Protein AF-A0AAJ1EQR6-F1 (afdb_monomer_lite)

Secondary structure (DSSP, 8-state):
---B--TT-SEEEEES---HHHHHH--TT-SHHHHHIIIIII---HHHHH-TTTEEEEESSSS---B-TTSSBPPPPHHHHHHTHHHH-

Organism: Mediterraneibacter gnavus (NCBI:txid33038)

pLDDT: mean 94.22, std 3.07, range [78.31, 97.88]

Structure (mmCIF, N/CA/C/O backbone):
data_AF-A0AAJ1EQR6-F1
#
_entry.id   AF-A0AAJ1EQR6-F1
#
loop_
_atom_site.group_PDB
_atom_site.id
_atom_site.type_symbol
_atom_site.label_atom_id
_atom_site.label_alt_id
_atom_site.label_comp_id
_atom_site.label_asym_id
_atom_site.label_entity_id
_atom_site.label_seq_id
_atom_site.pdbx_PDB_ins_code
_atom_site.Cartn_x
_atom_site.Cartn_y
_atom_site.Cartn_z
_atom_site.occupancy
_atom_site.B_iso_or_equiv
_atom_site.auth_seq_id
_atom_site.auth_comp_id
_atom_site.auth_asym_id
_atom_site.auth_atom_id
_atom_site.pdbx_PDB_model_num
ATOM 1 N N . PRO A 1 1 ? 5.345 -9.695 -2.568 1.00 78.31 1 PRO A N 1
ATOM 2 C CA . PRO A 1 1 ? 4.064 -9.058 -2.955 1.00 78.31 1 PRO A CA 1
ATOM 3 C C . PRO A 1 1 ? 3.524 -8.322 -1.733 1.00 78.31 1 PRO A C 1
ATOM 5 O O . PRO A 1 1 ? 3.680 -8.851 -0.638 1.00 78.31 1 PRO A O 1
ATOM 8 N N . VAL A 1 2 ? 2.980 -7.119 -1.899 1.00 85.12 2 VAL A N 1
ATOM 9 C CA . VAL A 1 2 ? 2.507 -6.292 -0.779 1.00 85.12 2 VAL A CA 1
ATOM 10 C C . VAL A 1 2 ? 0.981 -6.309 -0.759 1.00 85.12 2 VAL A C 1
ATOM 12 O O . VAL A 1 2 ? 0.356 -5.723 -1.637 1.00 85.12 2 VAL A O 1
ATOM 15 N N . VAL A 1 3 ? 0.415 -7.002 0.230 1.00 88.31 3 VAL A N 1
ATOM 16 C CA . VAL A 1 3 ? -1.021 -7.069 0.550 1.00 88.31 3 VAL A CA 1
ATOM 17 C C . VAL A 1 3 ? -1.137 -7.073 2.069 1.00 88.31 3 VAL A C 1
ATOM 19 O O . VAL A 1 3 ? -0.310 -7.699 2.737 1.00 88.31 3 VAL A O 1
ATOM 22 N N . TRP A 1 4 ? -2.123 -6.371 2.625 1.00 94.38 4 TRP A N 1
ATOM 23 C CA . TRP A 1 4 ? -2.277 -6.257 4.075 1.00 94.38 4 TRP A CA 1
ATOM 24 C C . TRP A 1 4 ? -3.744 -6.194 4.471 1.00 94.38 4 TRP A C 1
ATOM 26 O O . TRP A 1 4 ? -4.382 -5.171 4.275 1.00 94.38 4 TRP A O 1
ATOM 36 N N . GLY A 1 5 ? -4.290 -7.256 5.055 1.00 94.81 5 GLY A N 1
ATOM 37 C CA . GLY A 1 5 ? -5.689 -7.256 5.474 1.00 94.81 5 GLY A CA 1
ATOM 38 C C . GLY A 1 5 ? -6.262 -8.649 5.651 1.00 94.81 5 GLY A C 1
ATOM 39 O O . GLY A 1 5 ? -5.648 -9.644 5.263 1.00 94.81 5 GLY A O 1
ATOM 40 N N . LYS A 1 6 ? -7.468 -8.704 6.218 1.00 94.75 6 LYS A N 1
ATOM 41 C CA . LYS A 1 6 ? -8.294 -9.913 6.288 1.00 94.75 6 LYS A CA 1
ATOM 42 C C . LYS A 1 6 ? -9.543 -9.763 5.415 1.00 94.75 6 LYS A C 1
ATOM 44 O O . LYS A 1 6 ? -10.013 -8.640 5.250 1.00 94.75 6 LYS A O 1
ATOM 49 N N . PRO A 1 7 ? -10.142 -10.868 4.931 1.00 91.94 7 PRO A N 1
ATOM 50 C CA . PRO A 1 7 ? -11.344 -10.819 4.089 1.00 91.94 7 PRO A CA 1
ATOM 51 C C . PRO A 1 7 ? -12.537 -10.063 4.698 1.00 91.94 7 PRO A C 1
ATOM 53 O O . PRO A 1 7 ? -13.412 -9.610 3.976 1.00 91.94 7 PRO A O 1
ATOM 56 N N . ASN A 1 8 ? -12.589 -9.936 6.025 1.00 94.31 8 ASN A N 1
ATOM 57 C CA . ASN A 1 8 ? -13.659 -9.267 6.763 1.00 94.31 8 ASN A CA 1
ATOM 58 C C . ASN A 1 8 ? -13.308 -7.835 7.206 1.00 94.31 8 ASN A C 1
ATOM 60 O O . ASN A 1 8 ? -13.975 -7.301 8.096 1.00 94.31 8 ASN A O 1
ATOM 64 N N . ALA A 1 9 ? -12.252 -7.232 6.653 1.00 97.31 9 ALA A N 1
ATOM 65 C CA . ALA A 1 9 ? -11.925 -5.842 6.938 1.00 97.31 9 ALA A CA 1
ATOM 66 C C . ALA A 1 9 ? -13.074 -4.912 6.523 1.00 97.31 9 ALA A C 1
ATOM 68 O O . ALA A 1 9 ? -13.752 -5.135 5.522 1.00 97.31 9 ALA A O 1
ATOM 69 N N . LYS A 1 10 ? -13.280 -3.842 7.289 1.00 96.75 10 LYS A N 1
ATOM 70 C CA . LYS A 1 10 ? -14.391 -2.902 7.066 1.00 96.75 10 LYS A CA 1
ATOM 71 C C . LYS A 1 10 ? -14.161 -1.972 5.875 1.00 96.75 10 LYS A C 1
ATOM 73 O O . LYS A 1 10 ? -15.121 -1.488 5.284 1.00 96.75 10 LYS A O 1
ATOM 78 N N . ILE A 1 11 ? -12.899 -1.671 5.572 1.00 96.50 11 ILE A N 1
ATOM 79 C CA . ILE A 1 11 ? -12.487 -0.678 4.580 1.00 96.50 11 ILE A CA 1
ATOM 80 C C . ILE A 1 11 ? -11.445 -1.308 3.660 1.00 96.50 11 ILE A C 1
ATOM 82 O O . ILE A 1 11 ? -10.453 -1.850 4.138 1.00 96.50 11 ILE A O 1
ATOM 86 N N . MET A 1 12 ? -11.623 -1.187 2.343 1.00 96.38 12 MET A N 1
ATOM 87 C CA . MET A 1 12 ? -10.603 -1.562 1.361 1.00 96.38 12 MET A CA 1
ATOM 88 C C . MET A 1 12 ? -9.918 -0.306 0.811 1.00 96.38 12 MET A C 1
ATOM 90 O O . MET A 1 12 ? -10.571 0.544 0.210 1.00 96.38 12 MET A O 1
ATOM 94 N N . GLN A 1 13 ? -8.605 -0.184 1.012 1.00 96.19 13 GLN A N 1
ATOM 95 C CA . GLN A 1 13 ? -7.794 0.926 0.510 1.00 96.19 13 GLN A CA 1
ATOM 96 C C . GLN A 1 13 ? -6.956 0.464 -0.682 1.00 96.19 13 GLN A C 1
ATOM 98 O O . GLN A 1 13 ? -5.993 -0.284 -0.516 1.00 96.19 13 GLN A O 1
ATOM 103 N N . ILE A 1 14 ? -7.305 0.926 -1.885 1.00 94.94 14 ILE A N 1
ATOM 104 C CA . ILE A 1 14 ? -6.699 0.473 -3.144 1.00 94.94 14 ILE A CA 1
ATOM 105 C C . ILE A 1 14 ? -5.770 1.556 -3.704 1.00 94.94 14 ILE A C 1
ATOM 107 O O . ILE A 1 14 ? -6.182 2.688 -3.949 1.00 94.94 14 ILE A O 1
ATOM 111 N N . SER A 1 15 ? -4.511 1.194 -3.951 1.00 93.50 15 SER A N 1
ATOM 112 C CA . SER A 1 15 ? -3.499 2.058 -4.580 1.00 93.50 15 SER A CA 1
ATOM 113 C C . SER A 1 15 ? -3.058 1.542 -5.960 1.00 93.50 15 SER A C 1
ATOM 115 O O . SER A 1 15 ? -3.523 0.508 -6.434 1.00 93.50 15 SER A O 1
ATOM 117 N N . GLN A 1 16 ? -2.156 2.254 -6.645 1.00 94.25 16 GLN A N 1
ATOM 118 C CA . GLN A 1 16 ? -1.630 1.797 -7.939 1.00 94.25 16 GLN A CA 1
ATOM 119 C C . GLN A 1 16 ? -0.667 0.611 -7.782 1.00 94.25 16 GLN A C 1
ATOM 121 O O . GLN A 1 16 ? -0.933 -0.478 -8.281 1.00 94.25 16 GLN A O 1
ATOM 126 N N . ALA A 1 17 ? 0.462 0.829 -7.112 1.00 95.06 17 ALA A N 1
ATOM 127 C CA . ALA A 1 17 ? 1.515 -0.157 -6.895 1.00 95.06 17 ALA A CA 1
ATOM 128 C C . ALA A 1 17 ? 2.417 0.303 -5.734 1.00 95.06 17 ALA A C 1
ATOM 130 O O . ALA A 1 17 ? 2.456 1.504 -5.447 1.00 95.06 17 ALA A O 1
ATOM 131 N N . PRO A 1 18 ? 3.161 -0.599 -5.070 1.00 94.88 18 PRO A N 1
ATOM 132 C CA . PRO A 1 18 ? 4.115 -0.205 -4.043 1.00 94.88 18 PRO A CA 1
ATOM 133 C C . PRO A 1 18 ? 5.298 0.555 -4.652 1.00 94.88 18 PRO A C 1
ATOM 135 O O . PRO A 1 18 ? 5.792 0.183 -5.717 1.00 94.88 18 PRO A O 1
ATOM 138 N N . SER A 1 19 ? 5.797 1.565 -3.936 1.00 93.75 19 SER A N 1
ATOM 139 C CA . SER A 1 19 ? 7.082 2.212 -4.228 1.00 93.75 19 SER A CA 1
ATOM 140 C C . SER A 1 19 ? 8.254 1.257 -3.962 1.00 93.75 19 SER A C 1
ATOM 142 O O . SER A 1 19 ? 8.085 0.205 -3.339 1.00 93.75 19 SER A O 1
ATOM 144 N N . LEU A 1 20 ? 9.472 1.620 -4.381 1.00 93.69 20 LEU A N 1
ATOM 145 C CA . LEU A 1 20 ? 10.669 0.812 -4.096 1.00 93.69 20 LEU A CA 1
ATOM 146 C C . LEU A 1 20 ? 10.863 0.584 -2.585 1.00 93.69 20 LEU A C 1
ATOM 148 O O . LEU A 1 20 ? 11.185 -0.522 -2.158 1.00 93.69 20 LEU A O 1
ATOM 152 N N . ASN A 1 21 ? 10.619 1.611 -1.766 1.00 92.88 21 ASN A N 1
ATOM 153 C CA . ASN A 1 21 ? 10.727 1.497 -0.312 1.00 92.88 21 ASN A CA 1
ATOM 154 C C . ASN A 1 21 ? 9.679 0.534 0.265 1.00 92.88 21 ASN A C 1
ATOM 156 O O . ASN A 1 21 ? 10.005 -0.339 1.067 1.00 92.88 21 ASN A O 1
ATOM 160 N N . VAL A 1 22 ? 8.423 0.653 -0.171 1.00 94.56 22 VAL A N 1
ATOM 161 C CA . VAL A 1 22 ? 7.346 -0.254 0.252 1.00 94.56 22 VAL A CA 1
ATOM 162 C C . VAL A 1 22 ? 7.627 -1.685 -0.207 1.00 94.56 22 VAL A C 1
ATOM 164 O O . VAL A 1 22 ? 7.390 -2.628 0.539 1.00 94.56 22 VAL A O 1
ATOM 167 N N . HIS A 1 23 ? 8.187 -1.866 -1.401 1.00 94.00 23 HIS A N 1
ATOM 168 C CA . HIS A 1 23 ? 8.575 -3.181 -1.901 1.00 94.00 23 HIS A CA 1
ATOM 169 C C . HIS A 1 23 ? 9.676 -3.833 -1.059 1.00 94.00 23 HIS A C 1
ATOM 171 O O . HIS A 1 23 ? 9.592 -5.026 -0.784 1.00 94.00 23 HIS A O 1
ATOM 177 N N . ASN A 1 24 ? 10.663 -3.056 -0.609 1.00 93.81 24 ASN A N 1
ATOM 178 C CA . ASN A 1 24 ? 11.752 -3.558 0.230 1.00 93.81 24 ASN A CA 1
ATOM 179 C C . ASN A 1 24 ? 11.308 -3.822 1.674 1.00 93.81 24 ASN A C 1
ATOM 181 O O . ASN A 1 24 ? 11.749 -4.785 2.291 1.00 93.81 24 ASN A O 1
ATOM 185 N N . THR A 1 25 ? 10.447 -2.963 2.223 1.00 94.75 25 THR A N 1
ATOM 186 C CA . THR A 1 25 ? 9.987 -3.062 3.619 1.00 94.75 25 THR A CA 1
ATOM 187 C C . THR A 1 25 ? 8.782 -3.979 3.795 1.00 94.75 25 THR A C 1
ATOM 189 O O . THR A 1 25 ? 8.473 -4.363 4.918 1.00 94.75 25 THR A O 1
ATOM 192 N N . LEU A 1 26 ? 8.078 -4.296 2.704 1.00 93.44 26 LEU A N 1
ATOM 193 C CA . LEU A 1 26 ? 6.808 -5.027 2.684 1.00 93.44 26 LEU A CA 1
ATOM 194 C C . LEU A 1 26 ? 5.698 -4.388 3.539 1.00 93.44 26 LEU A C 1
ATOM 196 O O . LEU A 1 26 ? 4.667 -5.014 3.776 1.00 93.44 26 LEU A O 1
ATOM 200 N N . LYS A 1 27 ? 5.875 -3.128 3.961 1.00 94.81 27 LYS A N 1
ATOM 201 C CA . LYS A 1 27 ? 4.899 -2.370 4.748 1.00 94.81 27 LYS A CA 1
ATOM 202 C C . LYS A 1 27 ? 4.193 -1.356 3.837 1.00 94.81 27 LYS A C 1
ATOM 204 O O . LYS A 1 27 ? 4.840 -0.399 3.397 1.00 94.81 27 LYS A O 1
ATOM 209 N N . PRO A 1 28 ? 2.899 -1.544 3.515 1.00 95.00 28 PRO A N 1
ATOM 210 C CA . PRO A 1 28 ? 2.181 -0.647 2.613 1.00 95.00 28 PRO A CA 1
ATOM 211 C C . PRO A 1 28 ? 2.101 0.765 3.191 1.00 95.00 28 PRO A C 1
ATOM 213 O O . PRO A 1 28 ? 2.049 0.934 4.401 1.00 95.00 28 PRO A O 1
ATOM 216 N N . PHE A 1 29 ? 2.103 1.787 2.331 1.00 94.94 29 PHE A N 1
ATOM 217 C CA . PHE A 1 29 ? 2.044 3.199 2.739 1.00 94.94 29 PHE A CA 1
ATOM 218 C C . PHE A 1 29 ? 3.128 3.632 3.753 1.00 94.94 29 PHE A C 1
ATOM 220 O O . PHE A 1 29 ? 2.992 4.663 4.409 1.00 94.94 29 PHE A O 1
ATOM 227 N N . ASN A 1 30 ? 4.253 2.922 3.863 1.00 93.56 30 ASN A N 1
ATOM 228 C CA . ASN A 1 30 ? 5.370 3.315 4.732 1.00 93.56 30 ASN A CA 1
ATOM 229 C C . ASN A 1 30 ? 6.323 4.342 4.077 1.00 93.56 30 ASN A C 1
ATOM 231 O O . ASN A 1 30 ? 7.534 4.318 4.290 1.00 93.56 30 ASN A O 1
ATOM 235 N N . ASP A 1 31 ? 5.791 5.218 3.228 1.00 91.62 31 ASP A N 1
ATOM 236 C CA . ASP A 1 31 ? 6.511 6.302 2.558 1.00 91.62 31 ASP A CA 1
ATOM 237 C C . ASP A 1 31 ? 5.869 7.668 2.853 1.00 91.62 31 ASP A C 1
ATOM 239 O O . ASP A 1 31 ? 4.868 7.763 3.564 1.00 91.62 31 ASP A O 1
ATOM 243 N N . LEU A 1 32 ? 6.460 8.754 2.341 1.00 92.06 32 LEU A N 1
ATOM 244 C CA . LEU A 1 32 ? 5.998 10.120 2.627 1.00 92.06 32 LEU A CA 1
ATOM 245 C C . LEU A 1 32 ? 4.551 10.363 2.175 1.00 92.06 32 LEU A C 1
ATOM 247 O O . LEU A 1 32 ? 3.797 11.043 2.874 1.00 92.06 32 LEU A O 1
ATOM 251 N N . SER A 1 33 ? 4.143 9.794 1.037 1.00 92.44 33 SER A N 1
ATOM 252 C CA . SER A 1 33 ? 2.752 9.862 0.582 1.00 92.4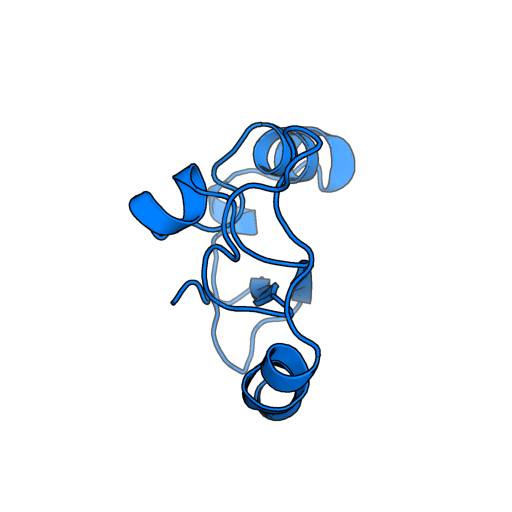4 33 SER A CA 1
ATOM 253 C C . SER A 1 33 ? 1.811 9.112 1.517 1.00 92.44 33 SER A C 1
ATOM 255 O O . SER A 1 33 ? 0.752 9.635 1.861 1.00 92.44 33 SER A O 1
ATOM 257 N N . GLY A 1 34 ? 2.207 7.928 1.981 1.00 94.94 34 GLY A N 1
ATOM 258 C CA . GLY A 1 34 ? 1.423 7.161 2.935 1.00 94.94 34 GLY A CA 1
ATOM 259 C C . GLY A 1 34 ? 1.334 7.806 4.314 1.00 94.94 34 GLY A C 1
ATOM 260 O O . GLY A 1 34 ? 0.264 7.795 4.915 1.00 94.94 34 GLY A O 1
ATOM 261 N N . LYS A 1 35 ? 2.405 8.454 4.784 1.00 95.19 35 LYS A N 1
ATOM 262 C CA . LYS A 1 35 ? 2.377 9.259 6.012 1.00 95.19 35 LYS A CA 1
ATOM 263 C C . LYS A 1 35 ? 1.355 10.392 5.904 1.00 95.19 35 LYS A C 1
ATOM 265 O O . LYS A 1 35 ? 0.515 10.546 6.781 1.00 95.19 35 LYS A O 1
ATOM 270 N N . LYS A 1 36 ? 1.368 11.138 4.792 1.00 96.75 36 LYS A N 1
ATOM 271 C CA . LYS A 1 36 ? 0.390 12.209 4.541 1.00 96.75 36 LYS A CA 1
ATOM 272 C C . LYS A 1 36 ? -1.045 11.676 4.495 1.00 96.75 36 LYS A C 1
ATOM 274 O O . LYS A 1 36 ? -1.933 12.307 5.055 1.00 96.75 36 LYS A O 1
ATOM 279 N N . LEU A 1 37 ? -1.266 10.531 3.852 1.00 96.88 37 LEU A N 1
ATOM 280 C CA . LEU A 1 37 ? -2.576 9.883 3.806 1.00 96.88 37 LEU A CA 1
ATOM 281 C C . LEU A 1 37 ? -3.097 9.572 5.219 1.00 96.88 37 LEU A C 1
ATOM 283 O O . LEU A 1 37 ? -4.222 9.942 5.540 1.00 96.88 37 LEU A O 1
ATOM 287 N N . ARG A 1 38 ? -2.284 8.935 6.070 1.00 96.69 38 ARG A N 1
ATOM 288 C CA . ARG A 1 38 ? -2.702 8.568 7.433 1.00 96.69 38 ARG A CA 1
ATOM 289 C C . ARG A 1 38 ? -2.908 9.788 8.326 1.00 96.69 38 ARG A C 1
ATOM 291 O O . ARG A 1 38 ? -3.987 9.959 8.874 1.00 96.69 38 ARG A O 1
ATOM 298 N N . GLU A 1 39 ? -1.922 10.682 8.383 1.00 96.69 39 GLU A N 1
ATOM 299 C CA . GLU A 1 39 ? -1.913 11.800 9.336 1.00 96.69 39 GLU A CA 1
ATOM 300 C C . GLU A 1 39 ? -2.754 13.009 8.913 1.00 96.69 39 GLU A C 1
ATOM 302 O O . GLU A 1 39 ? -3.095 13.830 9.755 1.00 96.69 39 GLU A O 1
ATOM 307 N N . LYS A 1 40 ? -2.993 13.219 7.612 1.00 97.06 40 LYS A N 1
ATOM 308 C CA . LYS A 1 40 ? -3.672 14.437 7.126 1.00 97.06 40 LYS A CA 1
ATOM 309 C C . LYS A 1 40 ? -5.016 14.177 6.483 1.00 97.06 40 LYS A C 1
ATOM 311 O O . LYS A 1 40 ? -5.804 15.112 6.398 1.00 97.06 40 LYS A O 1
ATOM 316 N N . TRP A 1 41 ? -5.236 12.987 5.930 1.00 96.88 41 TRP A N 1
ATOM 317 C CA . TRP A 1 41 ? -6.473 12.697 5.204 1.00 96.88 41 TRP A CA 1
ATOM 318 C C . TRP A 1 41 ? -7.393 11.805 6.018 1.00 96.88 41 TRP A C 1
ATOM 320 O O . TRP A 1 41 ? -8.557 12.149 6.177 1.00 96.88 41 TRP A O 1
ATOM 330 N N . TYR A 1 42 ? -6.877 10.695 6.546 1.00 97.00 42 TYR A N 1
ATOM 331 C CA . TYR A 1 42 ? -7.645 9.884 7.485 1.00 97.00 42 TYR A CA 1
ATOM 332 C C . TYR A 1 42 ? -7.668 10.480 8.891 1.00 97.00 42 TYR A C 1
ATOM 334 O O . TYR A 1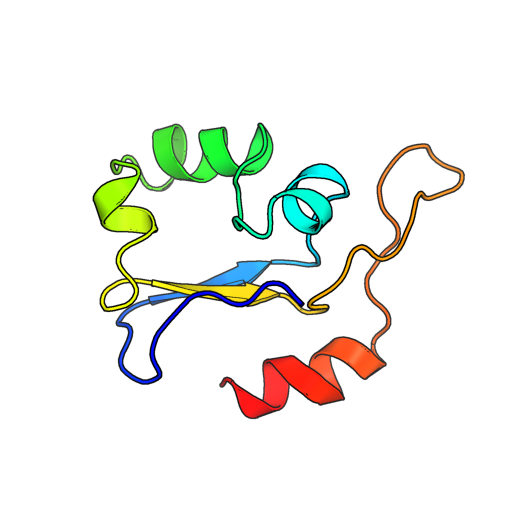 42 ? -8.671 10.308 9.571 1.00 97.00 42 TYR A O 1
ATOM 342 N N . ASP A 1 43 ? -6.600 11.181 9.290 1.00 97.62 43 ASP A N 1
ATOM 343 C CA . ASP A 1 43 ? -6.425 11.729 10.642 1.00 97.62 43 ASP A CA 1
ATOM 344 C C . ASP A 1 43 ? -6.566 10.640 11.722 1.00 97.62 43 ASP A C 1
ATOM 346 O O . ASP A 1 43 ? -7.301 10.765 12.698 1.00 97.62 43 ASP A O 1
ATOM 350 N N . ILE A 1 44 ? -5.875 9.519 11.492 1.00 97.31 44 ILE A N 1
ATOM 351 C CA . ILE A 1 44 ? -5.826 8.363 12.395 1.00 97.31 44 ILE A CA 1
ATOM 352 C C . ILE A 1 44 ? -4.378 7.949 12.651 1.00 97.31 44 ILE A C 1
ATOM 354 O O . ILE A 1 44 ? -3.484 8.235 11.847 1.00 97.31 44 ILE A O 1
ATOM 358 N N . ASP A 1 45 ? -4.158 7.246 13.759 1.00 96.88 45 ASP A N 1
ATOM 359 C CA . ASP A 1 45 ? -2.858 6.673 14.095 1.00 96.88 45 ASP A CA 1
ATOM 360 C C . ASP A 1 45 ? -2.475 5.473 13.205 1.00 96.88 45 ASP A C 1
ATOM 362 O O . ASP A 1 45 ? -3.269 4.920 12.429 1.00 96.88 45 ASP A O 1
ATOM 366 N N . ASP A 1 46 ? -1.196 5.096 13.286 1.00 96.50 46 ASP A N 1
ATOM 367 C CA . ASP A 1 46 ? -0.643 3.975 12.532 1.00 96.50 46 ASP A CA 1
ATOM 368 C C . ASP A 1 46 ? -1.310 2.656 12.960 1.00 96.50 46 ASP A C 1
ATOM 370 O O . ASP A 1 46 ? -1.610 1.829 12.098 1.00 96.50 46 ASP A O 1
ATOM 374 N N . GLU A 1 47 ? -1.578 2.450 14.254 1.00 97.50 47 GLU A N 1
ATOM 375 C CA . GLU A 1 47 ? -2.224 1.237 14.765 1.00 97.50 47 GLU A CA 1
ATOM 376 C C . GLU A 1 47 ? -3.605 1.010 14.138 1.00 97.50 47 GLU A C 1
ATOM 378 O O . GLU A 1 47 ? -3.898 -0.094 13.676 1.00 97.50 47 GLU A O 1
ATOM 383 N N . THR A 1 48 ? -4.429 2.054 14.051 1.00 97.75 48 THR A N 1
ATOM 384 C CA . THR A 1 48 ? -5.776 2.000 13.472 1.00 97.75 48 THR A CA 1
ATOM 385 C C . THR A 1 48 ? -5.721 1.714 11.977 1.00 97.75 48 THR A C 1
ATOM 387 O O . THR A 1 48 ? -6.488 0.885 11.481 1.00 97.75 48 THR A O 1
ATOM 390 N N . PHE A 1 49 ? -4.812 2.372 11.248 1.00 97.69 49 PHE A N 1
ATOM 391 C CA . PHE A 1 49 ? -4.666 2.166 9.805 1.00 97.69 49 PHE A CA 1
ATOM 392 C C . PHE A 1 49 ? -4.111 0.777 9.462 1.00 97.69 49 PHE A C 1
ATOM 394 O O . PHE A 1 49 ? -4.508 0.186 8.460 1.00 97.69 49 PHE A O 1
ATOM 401 N N . TYR A 1 50 ? -3.191 0.248 10.273 1.00 97.00 50 TYR A N 1
ATOM 402 C CA . TYR A 1 50 ? -2.590 -1.070 10.053 1.00 97.00 50 TYR A CA 1
ATOM 403 C C . TYR A 1 50 ? -3.355 -2.222 10.728 1.00 97.00 50 TYR A C 1
ATOM 405 O O . TYR A 1 50 ? -2.976 -3.381 10.537 1.00 97.00 50 TYR A O 1
ATOM 413 N N . ASP A 1 51 ? -4.447 -1.964 11.451 1.00 97.44 51 ASP A N 1
ATOM 414 C CA . ASP A 1 51 ? -5.344 -3.019 11.925 1.00 97.44 51 ASP A CA 1
ATOM 415 C C . ASP A 1 51 ? -6.040 -3.698 10.736 1.00 97.44 51 ASP A C 1
ATOM 417 O O . ASP A 1 51 ? -6.911 -3.132 10.073 1.00 97.44 51 ASP A O 1
ATOM 421 N N . GLN A 1 52 ? -5.684 -4.960 10.496 1.00 96.94 52 GLN A N 1
ATOM 422 C CA . GLN A 1 52 ? -6.215 -5.774 9.401 1.00 96.94 52 GLN A CA 1
ATOM 423 C C . GLN A 1 52 ? -7.710 -6.099 9.528 1.00 96.94 52 GLN A C 1
ATOM 425 O O . GLN A 1 52 ? -8.300 -6.599 8.571 1.00 96.94 52 GLN A O 1
ATOM 430 N N . ASN A 1 53 ? -8.325 -5.862 10.692 1.00 97.31 53 ASN A N 1
ATOM 431 C CA . ASN A 1 53 ? -9.776 -5.957 10.860 1.00 97.31 53 ASN A CA 1
ATOM 432 C C . ASN A 1 53 ? -10.489 -4.658 10.432 1.00 97.31 53 ASN A C 1
ATOM 434 O O . ASN A 1 53 ? -11.691 -4.677 10.163 1.00 97.31 53 ASN A O 1
ATOM 438 N N . ASN A 1 54 ? -9.774 -3.530 10.364 1.00 97.50 54 ASN A N 1
ATOM 439 C CA . ASN A 1 54 ? -10.312 -2.257 9.884 1.00 97.50 54 ASN A CA 1
ATOM 440 C C . ASN A 1 54 ? -9.994 -2.051 8.402 1.00 97.50 54 ASN A C 1
ATOM 442 O O . ASN A 1 54 ? -10.914 -1.764 7.639 1.00 97.50 54 ASN A O 1
ATOM 446 N N . PHE A 1 55 ? -8.737 -2.254 7.992 1.00 97.88 55 PHE A N 1
ATOM 447 C CA . PHE A 1 55 ? -8.271 -1.998 6.630 1.00 97.88 55 PHE A CA 1
ATOM 448 C C . PHE A 1 55 ? -7.762 -3.255 5.914 1.00 97.88 55 PHE A C 1
ATOM 450 O O . PHE A 1 55 ? -6.899 -3.981 6.409 1.00 97.88 55 PHE A O 1
ATOM 457 N N . TYR A 1 56 ? -8.251 -3.446 4.689 1.00 97.56 56 TYR A N 1
ATOM 458 C CA . TYR A 1 56 ? -7.634 -4.263 3.653 1.00 97.56 56 TYR A CA 1
ATOM 459 C C . TYR A 1 56 ? -6.924 -3.347 2.658 1.00 97.56 56 TYR A C 1
ATOM 461 O O . TYR A 1 56 ? -7.549 -2.658 1.855 1.00 97.56 56 TYR A O 1
ATOM 469 N N . ILE A 1 57 ? -5.602 -3.305 2.723 1.00 96.56 57 ILE A N 1
ATOM 470 C CA . ILE A 1 57 ? -4.761 -2.473 1.878 1.00 96.56 57 ILE A CA 1
ATOM 471 C C . ILE A 1 57 ? -4.294 -3.288 0.669 1.00 96.56 57 ILE A C 1
ATOM 473 O O . ILE A 1 57 ? -3.491 -4.217 0.797 1.00 96.56 57 ILE A O 1
ATOM 477 N N . ALA A 1 58 ? -4.778 -2.883 -0.502 1.00 94.62 58 ALA A N 1
ATOM 478 C CA . ALA A 1 58 ? -4.552 -3.525 -1.789 1.00 94.62 58 ALA A CA 1
ATOM 479 C C . ALA A 1 58 ? -3.901 -2.572 -2.807 1.00 94.62 58 ALA A C 1
ATOM 481 O O . ALA A 1 58 ? -3.745 -1.361 -2.595 1.00 94.62 58 ALA A O 1
ATOM 482 N N . SER A 1 59 ? -3.513 -3.123 -3.956 1.00 94.81 59 SER A N 1
ATOM 483 C CA . SER A 1 59 ? -2.989 -2.341 -5.078 1.00 94.81 59 SER A CA 1
ATOM 484 C C . SER A 1 59 ? -3.286 -3.000 -6.423 1.00 94.81 59 SER A C 1
ATOM 486 O O . SER A 1 59 ? -3.397 -4.217 -6.504 1.00 94.81 59 SER A O 1
ATOM 488 N N . LEU A 1 60 ? -3.372 -2.214 -7.505 1.00 95.50 60 LEU A N 1
ATOM 489 C CA . LEU A 1 60 ? -3.522 -2.769 -8.862 1.00 95.50 60 LEU A CA 1
ATOM 490 C C . LEU A 1 60 ? -2.371 -3.727 -9.209 1.00 95.50 60 LEU A C 1
ATOM 492 O O . LEU A 1 60 ? -2.584 -4.712 -9.912 1.00 95.50 60 LEU A O 1
ATOM 496 N N . ALA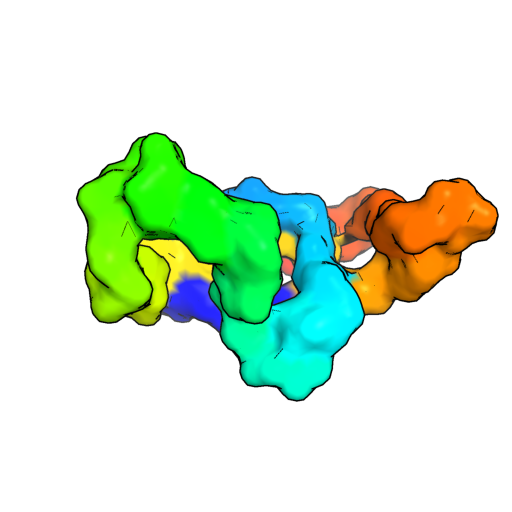 A 1 61 ? -1.156 -3.448 -8.725 1.00 95.19 61 ALA A N 1
ATOM 497 C CA . ALA A 1 61 ? -0.025 -4.367 -8.784 1.00 95.19 61 ALA A CA 1
ATOM 498 C C . ALA A 1 61 ? 0.655 -4.540 -7.424 1.00 95.19 61 ALA A C 1
ATOM 500 O O . ALA A 1 61 ? 1.087 -3.569 -6.820 1.00 95.19 61 ALA A O 1
ATOM 501 N N . HIS A 1 62 ? 0.883 -5.787 -7.003 1.00 93.44 62 HIS A N 1
ATOM 502 C CA . HIS A 1 62 ? 1.461 -6.110 -5.689 1.00 93.44 62 HIS A CA 1
ATOM 503 C C . HIS A 1 62 ? 2.992 -5.990 -5.615 1.00 93.44 62 HIS A C 1
ATOM 505 O O . HIS A 1 62 ? 3.610 -6.413 -4.633 1.00 93.44 62 HIS A O 1
ATOM 511 N N . CYS A 1 63 ? 3.641 -5.482 -6.660 1.00 92.50 63 CYS A N 1
ATOM 512 C CA . CYS A 1 63 ? 5.094 -5.385 -6.761 1.00 92.50 63 CYS A CA 1
ATOM 513 C C . CYS A 1 63 ? 5.522 -4.062 -7.387 1.00 92.50 63 CYS A C 1
ATOM 515 O O . CYS A 1 63 ? 4.780 -3.470 -8.170 1.00 92.50 63 CYS A O 1
ATOM 517 N N . TYR A 1 64 ? 6.742 -3.631 -7.0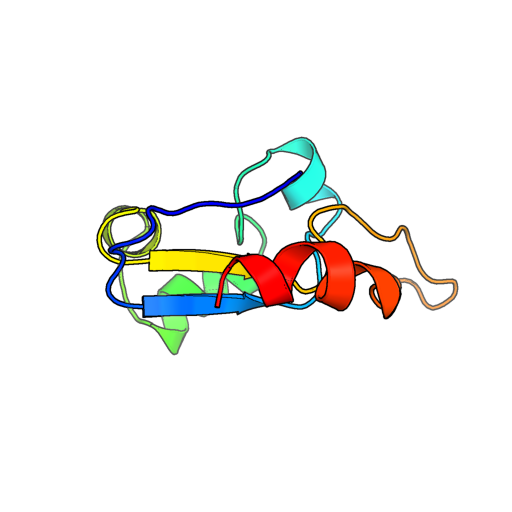56 1.00 94.88 64 TYR A N 1
ATOM 518 C CA . TYR A 1 64 ? 7.320 -2.414 -7.603 1.00 94.88 64 TYR A CA 1
ATOM 519 C C . TYR A 1 64 ? 7.448 -2.534 -9.130 1.00 94.88 64 TYR A C 1
ATOM 521 O O . TYR A 1 64 ? 8.153 -3.429 -9.600 1.00 94.88 64 TYR A O 1
ATOM 529 N N . PRO A 1 65 ? 6.804 -1.659 -9.924 1.00 94.44 65 PRO A N 1
ATOM 530 C CA . PRO A 1 65 ? 6.799 -1.780 -11.382 1.00 94.44 65 PRO A CA 1
ATOM 531 C C . PRO A 1 65 ? 8.102 -1.277 -12.028 1.00 94.44 65 PRO A C 1
ATOM 533 O O . PRO A 1 65 ? 8.263 -1.350 -13.248 1.00 94.44 65 PRO A O 1
ATOM 536 N N . GLY A 1 66 ? 9.048 -0.777 -11.226 1.00 94.81 66 GLY A N 1
ATOM 537 C CA . GLY A 1 66 ? 10.307 -0.211 -11.693 1.00 94.81 66 GLY A CA 1
ATOM 538 C C . GLY A 1 66 ? 10.239 1.299 -11.907 1.00 94.81 66 GLY A C 1
ATOM 539 O O . GLY A 1 66 ? 9.169 1.909 -11.931 1.00 94.81 66 GLY A O 1
ATOM 540 N N . LYS A 1 67 ? 11.411 1.903 -12.114 1.00 95.12 67 LYS A N 1
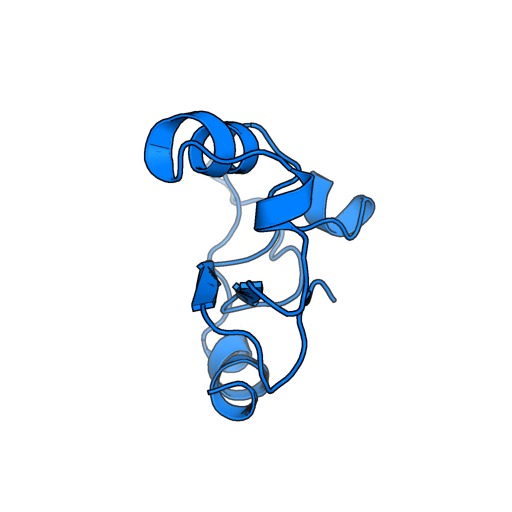ATOM 541 C CA . LYS A 1 67 ? 11.546 3.344 -12.342 1.00 95.12 67 LYS A CA 1
ATOM 542 C C . LYS A 1 67 ? 11.207 3.711 -13.791 1.00 95.12 67 LYS A C 1
ATOM 544 O O . LYS A 1 67 ? 11.618 3.040 -14.749 1.00 95.12 67 LYS A O 1
ATOM 549 N N . SER A 1 68 ? 10.426 4.770 -13.955 1.00 94.44 68 SER A N 1
ATOM 550 C CA . SER A 1 68 ? 10.131 5.427 -15.227 1.00 94.44 68 SER A CA 1
ATOM 551 C C . SER A 1 68 ? 11.336 6.238 -15.707 1.00 94.44 68 SER A C 1
ATOM 553 O O . SER A 1 68 ? 12.130 6.742 -14.912 1.00 94.44 68 SER A O 1
ATOM 555 N N . LYS A 1 69 ? 11.429 6.445 -17.025 1.00 93.38 69 LYS A N 1
ATOM 556 C CA . LYS A 1 69 ? 12.406 7.365 -17.629 1.00 93.38 69 LYS A CA 1
ATOM 557 C C . LYS A 1 69 ? 12.220 8.815 -17.159 1.00 93.38 69 LYS A C 1
ATOM 559 O O . LYS A 1 69 ? 13.185 9.565 -17.142 1.00 93.38 69 LYS A O 1
ATOM 564 N N . SER A 1 70 ? 11.008 9.195 -16.749 1.00 92.00 70 SER A N 1
ATOM 565 C CA . SER A 1 70 ? 10.681 10.529 -16.223 1.00 92.00 70 SER A CA 1
ATOM 566 C C . SER A 1 70 ? 11.015 10.721 -14.736 1.00 92.00 70 SER A C 1
ATOM 568 O O . SER A 1 70 ? 10.725 11.773 -14.180 1.00 92.00 70 SER A O 1
ATOM 570 N N . GLY A 1 71 ? 11.603 9.720 -14.071 1.00 88.94 71 GLY A N 1
ATOM 571 C CA . GLY A 1 71 ? 12.053 9.816 -12.678 1.00 88.94 71 GLY A CA 1
ATOM 572 C C . GLY A 1 71 ? 11.079 9.271 -11.628 1.00 88.94 71 GLY A C 1
ATOM 573 O O . GLY A 1 71 ? 11.543 8.900 -10.552 1.00 88.94 71 GLY A O 1
ATOM 574 N N . GLY A 1 72 ? 9.784 9.156 -11.945 1.00 90.00 72 GLY A N 1
ATOM 575 C CA . GLY A 1 72 ? 8.773 8.513 -11.089 1.00 90.00 72 GLY A CA 1
ATOM 576 C C . GLY A 1 72 ? 8.710 6.991 -11.243 1.00 90.00 72 GLY A C 1
ATOM 577 O O . GLY A 1 72 ? 9.531 6.392 -11.938 1.00 90.00 72 GLY A O 1
ATOM 578 N N . ASP A 1 73 ? 7.706 6.365 -10.638 1.00 93.44 73 ASP A N 1
ATOM 579 C CA . ASP A 1 73 ? 7.447 4.931 -10.794 1.00 93.44 73 ASP A CA 1
ATOM 580 C C . ASP A 1 73 ? 6.651 4.653 -12.073 1.00 93.44 73 ASP A C 1
ATOM 582 O O . ASP A 1 73 ? 5.893 5.497 -12.561 1.00 93.44 73 ASP A O 1
ATOM 586 N N . ARG A 1 74 ? 6.860 3.480 -12.677 1.00 96.44 74 ARG A N 1
ATOM 587 C CA . ARG A 1 74 ? 6.071 3.056 -13.840 1.00 96.44 74 ARG A CA 1
ATOM 588 C C . ARG A 1 74 ? 4.626 2.787 -13.430 1.00 96.44 74 ARG A C 1
ATOM 590 O O . ARG A 1 74 ? 4.347 2.404 -12.300 1.00 96.44 74 ARG A O 1
ATOM 597 N N . LEU A 1 75 ? 3.708 2.923 -14.382 1.00 94.50 75 LEU A N 1
ATOM 598 C CA . LEU A 1 75 ? 2.334 2.482 -14.172 1.00 94.50 75 LEU A CA 1
ATOM 599 C C . LEU A 1 75 ? 2.275 0.950 -14.054 1.00 94.50 75 LEU A C 1
ATOM 601 O O . LEU A 1 75 ? 3.018 0.257 -14.761 1.00 94.50 75 LEU A O 1
ATOM 605 N N . PRO A 1 76 ? 1.387 0.410 -13.202 1.00 94.62 76 PRO A N 1
ATOM 606 C CA . PRO A 1 76 ? 1.170 -1.026 -13.120 1.00 94.62 76 PRO A CA 1
ATOM 607 C C . PRO A 1 76 ? 0.631 -1.572 -14.457 1.00 94.62 76 PRO A C 1
ATOM 609 O O . PRO A 1 76 ? -0.248 -0.952 -15.066 1.00 94.62 76 PRO A O 1
ATOM 612 N N . PRO A 1 77 ? 1.115 -2.733 -14.935 1.00 93.69 77 PRO A N 1
ATOM 613 C CA . PRO A 1 77 ? 0.529 -3.406 -16.090 1.00 93.69 77 PRO A CA 1
ATOM 614 C C . PRO A 1 77 ? -0.944 -3.759 -15.850 1.00 93.69 77 PRO A C 1
ATOM 616 O O . PRO A 1 77 ? -1.304 -4.229 -14.773 1.00 93.69 77 PRO A O 1
ATOM 619 N N . LYS A 1 78 ? -1.796 -3.627 -16.876 1.00 91.69 78 LYS A N 1
ATOM 620 C CA . LYS A 1 78 ? -3.233 -3.957 -16.767 1.00 91.69 78 LYS A CA 1
ATOM 621 C C . LYS A 1 78 ? -3.501 -5.407 -16.338 1.00 91.69 78 LYS A C 1
ATOM 623 O O . LYS A 1 78 ? -4.490 -5.673 -15.671 1.00 91.69 78 LYS A O 1
ATOM 628 N N . CYS A 1 79 ? -2.627 -6.348 -16.695 1.00 94.62 79 CYS A N 1
ATOM 629 C CA . CYS A 1 79 ? -2.786 -7.752 -16.307 1.00 94.62 79 CYS A CA 1
ATOM 630 C C . CYS A 1 79 ? -2.657 -7.984 -14.793 1.00 94.62 79 CYS A C 1
ATOM 632 O O . CYS A 1 79 ? -3.140 -8.996 -14.294 1.00 94.62 79 CYS A O 1
ATOM 634 N N . CYS A 1 80 ? -2.029 -7.064 -14.057 1.00 94.25 80 CYS A N 1
ATOM 635 C CA . CYS A 1 80 ? -1.866 -7.183 -12.615 1.00 94.25 80 CYS A CA 1
ATOM 636 C C . CYS A 1 80 ? -3.205 -7.063 -11.879 1.00 94.25 80 CYS A C 1
ATOM 638 O O . CYS A 1 80 ? -3.496 -7.905 -11.034 1.00 94.25 80 CYS A O 1
ATOM 640 N N . SER A 1 81 ? -4.056 -6.099 -12.251 1.00 93.12 81 SER A N 1
ATOM 641 C CA . SER A 1 81 ? -5.361 -5.922 -11.601 1.00 93.12 81 SER A CA 1
ATOM 642 C C . SER A 1 81 ? -6.307 -7.086 -11.890 1.00 93.12 81 SER A C 1
ATOM 644 O O . SER A 1 81 ? -7.053 -7.510 -11.015 1.00 93.12 81 SER A O 1
ATOM 646 N N . GLU A 1 82 ? -6.243 -7.634 -13.105 1.00 92.62 82 GLU A N 1
ATOM 647 C CA . GLU A 1 82 ? -6.995 -8.830 -13.503 1.00 92.62 82 GLU A CA 1
ATOM 648 C C . GLU A 1 82 ? -6.573 -10.068 -12.708 1.00 92.62 82 GLU A C 1
ATOM 650 O O . GLU A 1 82 ? -7.403 -10.889 -12.330 1.00 92.62 82 GLU A O 1
ATOM 655 N N . LYS A 1 83 ? -5.269 -10.200 -12.447 1.00 91.69 83 LYS A N 1
ATOM 656 C CA . LYS A 1 83 ? -4.717 -11.341 -11.721 1.00 91.69 83 LYS A CA 1
ATOM 657 C C . LYS A 1 83 ? -4.938 -11.250 -10.215 1.00 91.69 83 LYS A C 1
ATOM 659 O O . LYS A 1 83 ? -5.078 -12.289 -9.581 1.00 91.69 83 LYS A O 1
ATOM 664 N N . TRP A 1 84 ? -4.889 -10.048 -9.652 1.00 92.06 84 TRP A N 1
ATOM 665 C CA . TRP A 1 84 ? -4.858 -9.850 -8.208 1.00 92.06 84 TRP A CA 1
ATOM 666 C C . TRP A 1 84 ? -6.114 -9.159 -7.700 1.00 92.06 84 TRP A C 1
ATOM 668 O O . TRP A 1 84 ? -6.962 -9.831 -7.128 1.00 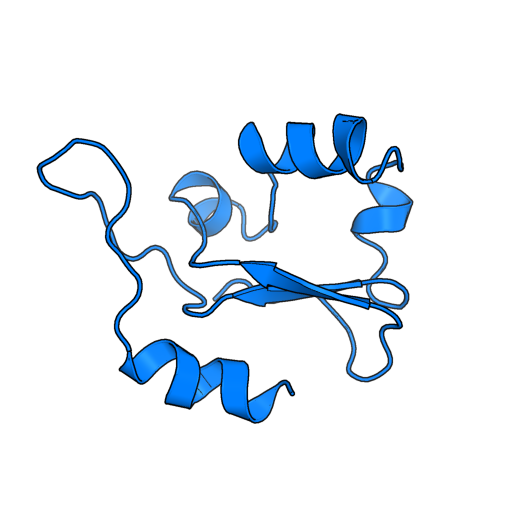92.06 84 TRP A O 1
ATOM 678 N N . LEU A 1 85 ? -6.279 -7.863 -7.979 1.00 91.75 85 LEU A N 1
ATOM 679 C CA . LEU A 1 85 ? -7.361 -7.063 -7.401 1.00 91.75 85 LEU A CA 1
ATOM 680 C C . LEU A 1 85 ? -8.762 -7.643 -7.669 1.00 91.75 85 LEU A C 1
ATOM 682 O O . LEU A 1 85 ? -9.614 -7.612 -6.791 1.00 91.75 85 LEU A O 1
ATOM 686 N N . ARG A 1 86 ? -9.007 -8.221 -8.854 1.00 91.69 86 ARG A N 1
ATOM 687 C CA . ARG A 1 86 ? -10.294 -8.872 -9.172 1.00 91.69 86 ARG A CA 1
ATOM 688 C C . ARG A 1 86 ? -10.638 -10.080 -8.297 1.00 91.69 86 ARG A C 1
ATOM 690 O O . ARG A 1 86 ? -11.794 -10.474 -8.287 1.00 91.69 86 ARG A O 1
ATOM 697 N N . GLN A 1 87 ? -9.659 -10.700 -7.645 1.00 89.19 87 GLN A N 1
ATOM 698 C CA . GLN A 1 87 ? -9.885 -11.827 -6.734 1.00 89.19 87 GLN A CA 1
ATOM 699 C C . GLN A 1 87 ? -10.076 -11.369 -5.280 1.00 89.19 87 GLN A C 1
ATOM 701 O O . GLN A 1 87 ? -10.431 -12.183 -4.433 1.00 89.19 87 GLN A O 1
ATOM 706 N N . GLU A 1 88 ? -9.788 -10.098 -4.987 1.00 90.31 88 GLU A N 1
ATOM 707 C CA . GLU A 1 88 ? -9.833 -9.513 -3.640 1.00 90.31 88 GLU A CA 1
ATOM 708 C C . GLU A 1 88 ? -11.124 -8.729 -3.368 1.00 90.31 88 GLU A C 1
ATOM 710 O O . GLU A 1 88 ? -11.459 -8.517 -2.204 1.00 90.31 88 GLU A O 1
ATOM 715 N N . ILE A 1 89 ? -11.816 -8.295 -4.430 1.00 85.56 89 ILE A N 1
ATOM 716 C CA . ILE A 1 89 ? -13.130 -7.627 -4.406 1.00 85.56 89 ILE A CA 1
ATOM 717 C C . ILE A 1 89 ? -14.227 -8.675 -4.590 1.00 85.56 89 ILE A C 1
ATOM 719 O O . ILE A 1 89 ? -15.233 -8.600 -3.851 1.00 85.56 89 ILE A O 1
#

Radius of gyration: 13.0 Å; chains: 1; bounding box: 27×26×32 Å

Foldseek 3Di:
DAKAADLQAPEEAEEFEAAPVCQVVSPPLPDPNSVCCACPVVVHDPCQARPRNHYTYYYLAHHFQDADPVGHGDTDDNVSNVVPVVVSD

InterPro domains:
  IPR005122 Uracil-DNA glycosylase-like [PF03167] (4-89)
  IPR036895 Uracil-DNA glycosylase-like domain superfamily [G3DSA:3.40.470.10] (1-89)
  IPR036895 Uracil-DNA glycosylase-like domain superfamily [SSF52141] (1-89)
  IPR047124 Uracil-DNA glycosylase-like HI_0220.2 [PTHR42160] (2-86)

Sequence (89 aa):
PVVWGKPNAKIMQISQAPSLNVHNTLKPFNDLSGKKLREKWYDIDDETFYDQNNFYIASLAHCYPGKSKSGGDRLPPKCCSEKWLRQEI